Protein AF-A0A4Q7YV36-F1 (afdb_monomer_lite)

Sequence (115 aa):
MPPTKKIDECFQDAEANFRLSGHDPSEIAHYREIKTRILADEIDFEEAVRLAIEHHTEINRDSVSSPATSAGDDPYCYPGTDVLINKLGIRNKQALEIAESEIGTLRNTQLILHG

pLDDT: mean 80.16, std 13.2, range [43.22, 92.38]

Foldseek 3Di:
DPPQDDLVVLLVVLQVLCVVVVHHQVVVPLLVVLSVCVNVVNDDLVVSLVSLLVVLLVVQPPDDDDADADPPDDPQADHPAPHGDDPSNDNDPVSVSVSCSSNSSSVSSVVSRPD

Radius of gyration: 16.61 Å; chains: 1; bounding box: 40×25×53 Å

Organism: NCBI:txid388466

InterPro domains:
  IPR033788 Antitoxin VbhA-like [cd11586] (1-56)
  IPR036597 Fido-like domain superfamily [G3DSA:1.10.3290.10] (67-115)

Structure (mmCIF, N/CA/C/O backbone):
data_AF-A0A4Q7YV36-F1
#
_entry.id   AF-A0A4Q7YV36-F1
#
loop_
_atom_site.group_PDB
_atom_site.id
_atom_site.type_symbol
_atom_site.label_atom_id
_atom_site.label_alt_id
_atom_site.label_comp_id
_atom_site.label_asym_id
_atom_site.label_entity_id
_atom_site.label_seq_id
_atom_site.pdbx_PDB_ins_code
_atom_site.Cartn_x
_atom_site.Cartn_y
_atom_site.Cartn_z
_atom_site.occupancy
_atom_site.B_iso_or_equiv
_atom_site.auth_seq_id
_atom_site.auth_comp_id
_atom_site.auth_asym_id
_atom_site.auth_atom_id
_atom_site.pdbx_PDB_model_num
ATOM 1 N N . MET A 1 1 ? -7.146 7.017 30.644 1.00 43.22 1 MET A N 1
ATOM 2 C CA . MET A 1 1 ? -6.876 6.238 29.419 1.00 43.22 1 MET A CA 1
ATOM 3 C C . MET A 1 1 ? -7.089 7.174 28.247 1.00 43.22 1 MET A C 1
ATOM 5 O O . MET A 1 1 ? -8.128 7.830 28.253 1.00 43.22 1 MET A O 1
ATOM 9 N N . PRO A 1 2 ? -6.127 7.331 27.324 1.00 45.44 2 PRO A N 1
ATOM 10 C CA . PRO A 1 2 ? -6.407 8.055 26.091 1.00 45.44 2 PRO A CA 1
ATOM 11 C C . PRO A 1 2 ? -7.511 7.298 25.333 1.00 45.44 2 PRO A C 1
ATOM 13 O O . PRO A 1 2 ? -7.588 6.071 25.454 1.00 45.44 2 PRO A O 1
ATOM 16 N N . PRO A 1 3 ? -8.405 7.989 24.613 1.00 49.72 3 PRO A N 1
ATOM 17 C CA . PRO A 1 3 ? -9.351 7.309 23.748 1.00 49.72 3 PRO A CA 1
ATOM 18 C C . PRO A 1 3 ? -8.548 6.610 22.650 1.00 49.72 3 PRO A C 1
ATOM 20 O O . PRO A 1 3 ? -7.862 7.264 21.868 1.00 49.72 3 PRO A O 1
ATOM 23 N N . THR A 1 4 ? -8.600 5.283 22.608 1.00 60.66 4 THR A N 1
ATOM 24 C CA . THR A 1 4 ? -8.156 4.513 21.444 1.00 60.66 4 THR A CA 1
ATOM 25 C C . THR A 1 4 ? -8.987 4.988 20.253 1.00 60.66 4 THR A C 1
ATOM 27 O O . THR A 1 4 ? -10.200 4.757 20.238 1.00 60.66 4 THR A O 1
ATOM 30 N N . LYS A 1 5 ? -8.373 5.718 19.309 1.00 67.00 5 LYS A N 1
ATOM 31 C CA . LYS A 1 5 ? -9.020 6.103 18.044 1.00 67.00 5 LYS A CA 1
ATOM 32 C C . LYS A 1 5 ? -9.613 4.856 17.389 1.00 67.00 5 LYS A C 1
ATOM 34 O O . LYS A 1 5 ? -9.016 3.779 17.453 1.00 67.00 5 LYS A O 1
ATOM 39 N N . LYS A 1 6 ? -10.788 4.980 16.770 1.00 80.31 6 LYS A N 1
ATOM 40 C CA . LYS A 1 6 ? -11.367 3.859 16.022 1.00 80.31 6 LYS A CA 1
ATOM 41 C C . LYS A 1 6 ? -10.497 3.587 14.794 1.00 80.31 6 LYS A C 1
ATOM 43 O O . LYS A 1 6 ? -10.025 4.527 14.163 1.00 80.31 6 LYS A O 1
ATOM 48 N N . ILE A 1 7 ? -10.331 2.315 14.425 1.00 81.69 7 ILE A N 1
ATOM 49 C CA . ILE A 1 7 ? -9.544 1.895 13.247 1.00 81.69 7 ILE A CA 1
ATOM 50 C C . ILE A 1 7 ? -9.955 2.668 11.983 1.00 81.69 7 ILE A C 1
ATOM 52 O O . ILE A 1 7 ? -9.093 3.087 11.217 1.00 81.69 7 ILE A O 1
ATOM 56 N N . ASP A 1 8 ? -11.253 2.928 11.805 1.00 82.12 8 ASP A N 1
ATOM 57 C CA . ASP A 1 8 ? -11.767 3.725 10.685 1.00 82.12 8 ASP A CA 1
ATOM 58 C C . ASP A 1 8 ? -11.217 5.163 10.658 1.00 82.12 8 ASP A C 1
ATOM 60 O O . ASP A 1 8 ? -10.819 5.650 9.604 1.00 82.12 8 ASP A O 1
ATOM 64 N N . GLU A 1 9 ? -11.112 5.823 11.816 1.00 83.50 9 GLU A N 1
ATOM 65 C CA . GLU A 1 9 ? -10.555 7.179 11.920 1.00 83.50 9 GLU A CA 1
ATOM 66 C C . GLU A 1 9 ? -9.059 7.184 11.578 1.00 83.50 9 GLU A C 1
ATOM 68 O O . GLU A 1 9 ? -8.578 8.089 10.899 1.00 83.50 9 GLU A O 1
ATOM 73 N N . CYS A 1 10 ? -8.326 6.140 11.978 1.00 84.00 10 CYS A N 1
ATOM 74 C CA . CYS A 1 10 ? -6.914 5.986 11.629 1.00 84.00 10 CYS A CA 1
ATOM 75 C C . CYS A 1 10 ? -6.714 5.787 10.120 1.00 84.00 10 CYS A C 1
ATOM 77 O O . CYS A 1 10 ? -5.773 6.344 9.556 1.00 84.00 10 CYS A O 1
ATOM 79 N N . PHE A 1 11 ? -7.616 5.056 9.453 1.00 87.81 11 PHE A N 1
ATOM 80 C CA . PHE A 1 11 ? -7.607 4.961 7.993 1.00 87.81 11 PHE A CA 1
ATOM 81 C C . PHE A 1 11 ? -7.876 6.311 7.336 1.00 87.81 11 PHE A C 1
ATOM 83 O O . PHE A 1 11 ? -7.187 6.651 6.384 1.00 87.81 11 PHE A O 1
ATOM 90 N N . GLN A 1 12 ? -8.829 7.101 7.834 1.00 86.25 12 GLN A N 1
ATOM 91 C CA . GLN A 1 12 ? -9.105 8.429 7.273 1.00 86.25 12 GLN A CA 1
ATOM 92 C C . GLN A 1 12 ? -7.891 9.366 7.369 1.00 86.25 12 GLN A C 1
ATOM 94 O O . GLN A 1 12 ? -7.607 10.094 6.413 1.00 86.25 12 GLN A O 1
ATOM 99 N N . ASP A 1 13 ? -7.175 9.327 8.498 1.00 84.06 13 ASP A N 1
ATOM 100 C CA . ASP A 1 13 ? -5.934 10.080 8.701 1.00 84.06 13 ASP A CA 1
ATOM 101 C C . ASP A 1 13 ? -4.830 9.599 7.745 1.00 84.06 13 ASP A C 1
ATOM 103 O O . ASP A 1 13 ? -4.183 10.406 7.077 1.00 84.06 13 ASP A O 1
ATOM 107 N N . ALA A 1 14 ? -4.627 8.284 7.636 1.00 82.81 14 ALA A N 1
ATOM 108 C CA . ALA A 1 14 ? -3.604 7.717 6.763 1.00 82.81 14 ALA A CA 1
ATOM 109 C C . ALA A 1 14 ? -3.928 7.916 5.268 1.00 82.81 14 ALA A C 1
ATOM 111 O O . ALA A 1 14 ? -3.022 8.135 4.465 1.00 82.81 14 ALA A O 1
ATOM 112 N N . GLU A 1 15 ? -5.212 7.930 4.898 1.00 88.56 15 GLU A N 1
ATOM 113 C CA . GLU A 1 15 ? -5.691 8.154 3.530 1.00 88.56 15 GLU A CA 1
ATOM 114 C C . GLU A 1 15 ? -5.393 9.557 2.996 1.00 88.56 15 GLU A C 1
ATOM 116 O O . GLU A 1 15 ? -5.418 9.780 1.782 1.00 88.56 15 GLU A O 1
ATOM 121 N N . ALA A 1 16 ? -5.059 10.503 3.877 1.00 83.88 16 ALA A N 1
ATOM 122 C CA . ALA A 1 16 ? -4.546 11.801 3.465 1.00 83.88 16 ALA A CA 1
ATOM 123 C C . ALA A 1 16 ? -3.300 11.666 2.572 1.00 83.88 16 ALA A C 1
ATOM 125 O O . ALA A 1 16 ? -3.131 12.477 1.664 1.00 83.88 16 ALA A O 1
ATOM 126 N N . ASN A 1 17 ? -2.482 10.622 2.758 1.00 79.38 17 ASN A N 1
ATOM 127 C CA . ASN A 1 17 ? -1.300 10.375 1.931 1.00 79.38 17 ASN A CA 1
ATOM 128 C C . ASN A 1 17 ? -1.659 10.115 0.464 1.00 79.38 17 ASN A C 1
ATOM 130 O O . ASN A 1 17 ? -1.042 10.709 -0.415 1.00 79.38 17 ASN A O 1
ATOM 134 N N . PHE A 1 18 ? -2.695 9.314 0.186 1.00 82.50 18 PHE A N 1
ATOM 135 C CA . PHE A 1 18 ? -3.161 9.108 -1.190 1.00 82.50 18 PHE A CA 1
ATOM 136 C C . PHE A 1 18 ? -3.569 10.434 -1.831 1.00 82.50 18 PHE A C 1
ATOM 138 O O . PHE A 1 18 ? -3.128 10.751 -2.933 1.00 82.50 18 PHE A O 1
ATOM 145 N N . ARG A 1 19 ? -4.335 11.254 -1.099 1.00 85.38 19 ARG A N 1
ATOM 146 C CA . ARG A 1 19 ? -4.815 12.553 -1.592 1.00 85.38 19 ARG A CA 1
ATOM 147 C C . ARG A 1 19 ? -3.668 13.526 -1.864 1.00 85.38 19 ARG A C 1
ATOM 149 O O . ARG A 1 19 ? -3.720 14.257 -2.849 1.00 85.38 19 ARG A O 1
ATOM 156 N N . LEU A 1 20 ? -2.634 13.530 -1.018 1.00 82.00 20 LEU A N 1
ATOM 157 C CA . LEU A 1 20 ? -1.426 14.344 -1.208 1.00 82.00 20 LEU A CA 1
ATOM 158 C C . LEU A 1 20 ? -0.629 13.914 -2.446 1.00 82.00 20 LEU A C 1
ATOM 160 O O . LEU A 1 20 ? -0.074 14.769 -3.131 1.00 82.00 20 LEU A O 1
ATOM 164 N N . SER A 1 21 ? -0.634 12.620 -2.760 1.00 76.38 21 SER A N 1
ATOM 165 C CA . SER A 1 21 ? -0.045 12.060 -3.981 1.00 76.38 21 SER A CA 1
ATOM 166 C C . SER A 1 21 ? -0.948 12.198 -5.216 1.00 76.38 21 SER A C 1
ATOM 168 O O . SER A 1 21 ? -0.574 11.764 -6.300 1.00 76.38 21 SER A O 1
ATOM 170 N N . GLY A 1 22 ? -2.136 12.804 -5.085 1.00 83.88 22 GLY A N 1
ATOM 171 C CA . GLY A 1 22 ? -3.089 12.978 -6.187 1.00 83.88 22 GLY A CA 1
ATOM 172 C C . GLY A 1 22 ? -3.895 11.723 -6.539 1.00 83.88 22 GLY A C 1
ATOM 173 O O . GLY A 1 22 ? -4.511 11.678 -7.601 1.00 83.88 22 GLY A O 1
ATOM 174 N N . HIS A 1 23 ? -3.907 10.723 -5.660 1.00 82.94 23 HIS A N 1
ATOM 175 C CA . HIS A 1 23 ? -4.666 9.488 -5.818 1.00 82.94 23 HIS A CA 1
ATOM 176 C C . HIS A 1 23 ? -5.912 9.478 -4.932 1.00 82.94 23 HIS A C 1
ATOM 178 O O . HIS A 1 23 ? -5.897 9.957 -3.794 1.00 82.94 23 HIS A O 1
ATOM 184 N N . ASP A 1 24 ? -6.989 8.880 -5.437 1.00 85.56 24 ASP A N 1
ATOM 185 C CA . ASP A 1 24 ? -8.176 8.612 -4.640 1.00 85.56 24 ASP A CA 1
ATOM 186 C C . ASP A 1 24 ? -8.137 7.167 -4.100 1.00 85.56 24 ASP A C 1
ATOM 188 O O . ASP A 1 24 ? -8.103 6.210 -4.879 1.00 85.56 24 ASP A O 1
ATOM 192 N N . PRO A 1 25 ? -8.143 6.965 -2.768 1.00 83.38 25 PRO A N 1
ATOM 193 C CA . PRO A 1 25 ? -8.069 5.628 -2.182 1.00 83.38 25 PRO A CA 1
ATOM 194 C C . PRO A 1 25 ? -9.297 4.763 -2.502 1.00 83.38 25 PRO A C 1
ATOM 196 O O . PRO A 1 25 ? -9.220 3.537 -2.435 1.00 83.38 25 PRO A O 1
ATOM 199 N N . SER A 1 26 ? -10.438 5.362 -2.860 1.00 84.88 26 SER A N 1
ATOM 200 C CA . SER A 1 26 ? -11.646 4.618 -3.224 1.00 84.88 26 SER A CA 1
ATOM 201 C C . SER A 1 26 ? -11.594 4.032 -4.644 1.00 84.88 26 SER A C 1
ATOM 203 O O . SER A 1 26 ? -12.318 3.075 -4.953 1.00 84.88 26 SER A O 1
ATOM 205 N N . GLU A 1 27 ? -10.701 4.551 -5.489 1.00 86.44 27 GLU A N 1
ATOM 206 C CA . GLU A 1 27 ? -10.446 4.038 -6.838 1.00 86.44 27 GLU A CA 1
ATOM 207 C C . GLU A 1 27 ? -9.477 2.844 -6.839 1.00 86.44 27 GLU A C 1
ATOM 209 O O . GLU A 1 27 ? -9.407 2.098 -7.816 1.00 86.44 27 GLU A O 1
ATOM 214 N N . ILE A 1 28 ? -8.780 2.597 -5.726 1.00 86.31 28 ILE A N 1
ATOM 215 C CA . ILE A 1 28 ? -7.827 1.492 -5.585 1.00 86.31 28 ILE A CA 1
ATOM 216 C C . ILE A 1 28 ? -8.560 0.265 -5.029 1.00 86.31 28 ILE A C 1
ATOM 218 O O . ILE A 1 28 ? -8.782 0.127 -3.825 1.00 86.31 28 ILE A O 1
ATOM 222 N N . ALA A 1 29 ? -8.958 -0.639 -5.928 1.00 87.88 29 ALA A N 1
ATOM 223 C CA . ALA A 1 29 ? -9.751 -1.821 -5.584 1.00 87.88 29 ALA A CA 1
ATOM 224 C C . ALA A 1 29 ? -9.072 -2.723 -4.536 1.00 87.88 29 ALA A C 1
ATOM 226 O O . ALA A 1 29 ? -9.731 -3.142 -3.586 1.00 87.88 29 ALA A O 1
ATOM 227 N N . HIS A 1 30 ? -7.764 -2.966 -4.679 1.00 87.62 30 HIS A N 1
ATOM 228 C CA . HIS A 1 30 ? -6.998 -3.827 -3.767 1.00 87.62 30 HIS A CA 1
ATOM 229 C C . HIS A 1 30 ? -6.936 -3.261 -2.345 1.00 87.62 30 HIS A C 1
ATOM 231 O O . HIS A 1 30 ? -7.338 -3.919 -1.386 1.00 87.62 30 HIS A O 1
ATOM 237 N N . TYR A 1 31 ? -6.570 -1.984 -2.223 1.00 87.88 31 TYR A N 1
ATOM 238 C CA . TYR A 1 31 ? -6.551 -1.276 -0.945 1.00 87.88 31 TYR A CA 1
ATOM 239 C C . TYR A 1 31 ? -7.911 -1.327 -0.232 1.00 87.88 31 TYR A C 1
ATOM 241 O O . TYR A 1 31 ? -7.979 -1.566 0.974 1.00 87.88 31 TYR A O 1
ATOM 249 N N . ARG A 1 32 ? -9.018 -1.157 -0.967 1.00 91.50 32 ARG A N 1
ATOM 250 C CA . ARG A 1 32 ? -10.373 -1.259 -0.401 1.00 91.50 32 ARG A CA 1
ATOM 251 C C . ARG A 1 32 ? -10.696 -2.649 0.124 1.00 91.50 32 ARG A C 1
ATOM 253 O O . ARG A 1 32 ? -11.348 -2.761 1.164 1.00 91.50 32 ARG A O 1
ATOM 260 N N . GLU A 1 33 ? -10.282 -3.687 -0.593 1.00 92.12 33 GLU A N 1
ATOM 261 C CA . GLU A 1 33 ? -10.463 -5.067 -0.153 1.00 92.12 33 GLU A CA 1
ATOM 262 C C . GLU A 1 33 ? -9.693 -5.309 1.149 1.00 92.12 33 GLU A C 1
ATOM 264 O O . GLU A 1 33 ? -10.288 -5.723 2.145 1.00 92.12 33 GLU A O 1
ATOM 269 N N . ILE A 1 34 ? -8.411 -4.935 1.185 1.00 91.00 34 ILE A N 1
ATOM 270 C CA . ILE A 1 34 ? -7.567 -5.041 2.381 1.00 91.00 34 ILE A CA 1
ATOM 271 C C . ILE A 1 34 ? -8.172 -4.261 3.556 1.00 91.00 34 ILE A C 1
ATOM 273 O O . ILE A 1 34 ? -8.334 -4.817 4.643 1.00 91.00 34 ILE A O 1
ATOM 277 N N . LYS A 1 35 ? -8.573 -3.001 3.344 1.00 90.75 35 LYS A N 1
ATOM 278 C CA . LYS A 1 35 ? -9.219 -2.165 4.368 1.00 90.75 35 LYS A CA 1
ATOM 279 C C . LYS A 1 35 ? -10.473 -2.833 4.928 1.00 90.75 35 LYS A C 1
ATOM 281 O O . LYS A 1 35 ? -10.662 -2.861 6.141 1.00 90.75 35 LYS A O 1
ATOM 286 N N . THR A 1 36 ? -11.319 -3.387 4.060 1.00 91.44 36 THR A N 1
ATOM 287 C CA . THR A 1 36 ? -12.555 -4.068 4.475 1.00 91.44 36 THR A CA 1
ATOM 288 C C . THR A 1 36 ? -12.249 -5.277 5.354 1.00 91.44 36 THR A C 1
ATOM 290 O O . THR A 1 36 ? -12.877 -5.446 6.396 1.00 91.44 36 THR A O 1
ATOM 293 N N . ARG A 1 37 ? -11.247 -6.078 4.978 1.00 91.94 37 ARG A N 1
ATOM 294 C CA . ARG A 1 37 ? -10.835 -7.271 5.730 1.00 91.94 37 ARG A CA 1
ATOM 295 C C . ARG A 1 37 ? -10.217 -6.927 7.088 1.00 91.94 37 ARG A C 1
ATOM 297 O O . ARG A 1 37 ? -10.507 -7.609 8.063 1.00 91.94 37 ARG A O 1
ATOM 304 N N . ILE A 1 38 ? -9.443 -5.841 7.181 1.00 89.75 38 ILE A N 1
ATOM 305 C CA . ILE A 1 38 ? -8.923 -5.333 8.465 1.00 89.75 38 ILE A CA 1
ATOM 306 C C . ILE A 1 38 ? -10.071 -4.858 9.364 1.00 89.75 38 ILE A C 1
ATOM 308 O O . ILE A 1 38 ? -10.112 -5.186 10.544 1.00 89.75 38 ILE A O 1
ATOM 312 N N . LEU A 1 39 ? -11.026 -4.094 8.822 1.00 87.25 39 LEU A N 1
ATOM 313 C CA . LEU A 1 39 ? -12.177 -3.600 9.591 1.00 87.25 39 LEU A CA 1
ATOM 314 C C . LEU A 1 39 ? -13.099 -4.731 10.071 1.00 87.25 39 LEU A C 1
ATOM 316 O O . LEU A 1 39 ? -13.755 -4.585 11.101 1.00 87.25 39 LEU A O 1
ATOM 320 N N . ALA A 1 40 ? -13.147 -5.837 9.328 1.00 89.31 40 ALA A N 1
ATOM 321 C CA . ALA A 1 40 ? -13.861 -7.054 9.693 1.00 89.31 40 ALA A CA 1
ATOM 322 C C . ALA A 1 40 ? -13.078 -7.962 10.665 1.00 89.31 40 ALA A C 1
ATOM 324 O O . ALA A 1 40 ? -13.608 -9.001 11.052 1.00 89.31 40 ALA A O 1
ATOM 325 N N . ASP A 1 41 ? -11.856 -7.578 11.061 1.00 86.88 41 ASP A N 1
ATOM 326 C CA . ASP A 1 41 ? -10.942 -8.376 11.896 1.00 86.88 41 ASP A CA 1
ATOM 327 C C . ASP A 1 41 ? -10.590 -9.745 11.267 1.00 86.88 41 ASP A C 1
ATOM 329 O O . ASP A 1 41 ? -10.278 -10.713 11.955 1.00 86.88 41 ASP A O 1
ATOM 333 N N . GLU A 1 42 ? -10.653 -9.850 9.932 1.00 92.38 42 GLU A N 1
ATOM 334 C CA . GLU A 1 42 ? -10.321 -11.080 9.195 1.00 92.38 42 GLU A CA 1
ATOM 335 C C . GLU A 1 42 ? -8.815 -11.252 8.981 1.00 92.38 42 GLU A C 1
ATOM 337 O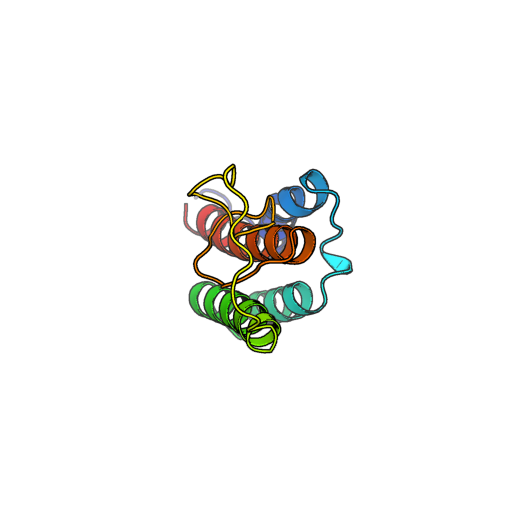 O . GLU A 1 42 ? -8.329 -12.375 8.837 1.00 92.38 42 GLU A O 1
ATOM 342 N N . ILE A 1 43 ? -8.087 -10.136 8.902 1.00 91.69 43 ILE A N 1
ATOM 343 C CA . ILE A 1 43 ? -6.633 -10.089 8.731 1.00 91.69 43 ILE A CA 1
ATOM 344 C C . ILE A 1 43 ? -6.039 -9.001 9.618 1.00 91.69 43 ILE A C 1
ATOM 346 O O . ILE A 1 43 ? -6.654 -7.957 9.839 1.00 91.69 43 ILE A O 1
ATOM 350 N N . ASP A 1 44 ? -4.811 -9.224 10.073 1.00 90.25 44 ASP A N 1
ATOM 351 C CA . ASP A 1 44 ? -4.026 -8.216 10.772 1.00 90.25 44 ASP A CA 1
ATOM 352 C C . ASP A 1 44 ? -3.211 -7.337 9.799 1.00 90.25 44 ASP A C 1
ATOM 354 O O . ASP A 1 44 ? -3.158 -7.565 8.587 1.00 90.25 44 ASP A O 1
ATOM 358 N N . PHE A 1 45 ? -2.562 -6.305 10.341 1.00 88.12 45 PHE A N 1
ATOM 359 C CA . PHE A 1 45 ? -1.784 -5.345 9.556 1.00 88.12 45 PHE A CA 1
ATOM 360 C C . PHE A 1 45 ? -0.528 -5.940 8.899 1.00 88.12 45 PHE A C 1
ATOM 362 O O . PHE A 1 45 ? -0.154 -5.479 7.821 1.00 88.12 45 PHE A O 1
ATOM 369 N N . GLU A 1 46 ? 0.134 -6.933 9.504 1.00 89.62 46 GLU A N 1
ATOM 370 C CA . GLU A 1 46 ? 1.282 -7.596 8.868 1.00 89.62 46 GLU A CA 1
ATOM 371 C C . GLU A 1 46 ? 0.821 -8.373 7.636 1.00 89.62 46 GLU A C 1
ATOM 373 O O . GLU A 1 46 ? 1.417 -8.246 6.563 1.00 89.62 46 GLU A O 1
ATOM 378 N N . GLU A 1 47 ? -0.276 -9.120 7.769 1.00 90.56 47 GLU A N 1
ATOM 379 C CA . GLU A 1 47 ? -0.848 -9.883 6.662 1.00 90.56 47 GLU A CA 1
ATOM 380 C C . GLU A 1 47 ? -1.370 -8.962 5.550 1.00 90.56 47 GLU A C 1
ATOM 382 O O . GLU A 1 47 ? -1.118 -9.200 4.369 1.00 90.56 47 GLU A O 1
ATOM 387 N N . ALA A 1 48 ? -2.013 -7.850 5.908 1.00 89.81 48 ALA A N 1
ATOM 388 C CA . ALA A 1 48 ? -2.431 -6.825 4.957 1.00 89.81 48 ALA A CA 1
ATOM 389 C C . ALA A 1 48 ? -1.261 -6.250 4.143 1.00 89.81 48 ALA A C 1
ATOM 391 O O . ALA A 1 48 ? -1.351 -6.121 2.921 1.00 89.81 48 ALA A O 1
ATOM 392 N N . VAL A 1 49 ? -0.142 -5.931 4.800 1.00 89.06 49 VAL A N 1
ATOM 393 C CA . VAL A 1 49 ? 1.063 -5.432 4.120 1.00 89.06 49 VAL A CA 1
ATOM 394 C C . VAL A 1 49 ? 1.650 -6.500 3.201 1.00 89.06 49 VAL A C 1
ATOM 396 O O . VAL A 1 49 ? 2.064 -6.181 2.086 1.00 89.06 49 VAL A O 1
ATOM 399 N N . ARG A 1 50 ? 1.659 -7.767 3.630 1.00 88.94 50 ARG A N 1
ATOM 400 C CA . ARG A 1 50 ? 2.110 -8.885 2.792 1.00 88.94 50 ARG A CA 1
ATOM 401 C C . ARG A 1 50 ? 1.264 -9.007 1.523 1.00 88.94 50 ARG A C 1
ATOM 403 O O . ARG A 1 50 ? 1.830 -9.076 0.436 1.00 88.94 50 ARG A O 1
ATOM 410 N N . LEU A 1 51 ? -0.063 -8.949 1.646 1.00 89.31 51 LEU A N 1
ATOM 411 C CA . LEU A 1 51 ? -0.992 -9.002 0.510 1.00 89.31 51 LEU A CA 1
ATOM 412 C C . LEU A 1 51 ? -0.822 -7.815 -0.448 1.00 89.31 51 LEU A C 1
ATOM 414 O O . LEU A 1 51 ? -0.895 -7.990 -1.665 1.00 89.31 51 LEU A O 1
ATOM 418 N N . ALA A 1 52 ? -0.573 -6.610 0.070 1.00 87.56 52 ALA A N 1
ATOM 419 C CA . ALA A 1 52 ? -0.262 -5.444 -0.758 1.00 87.56 52 ALA A CA 1
ATOM 420 C C . ALA A 1 52 ? 1.043 -5.650 -1.551 1.00 87.56 52 ALA A C 1
ATOM 422 O O . ALA A 1 52 ? 1.082 -5.437 -2.762 1.00 87.56 52 ALA A O 1
ATOM 423 N N . ILE A 1 53 ? 2.103 -6.128 -0.892 1.00 87.19 53 ILE A N 1
ATOM 424 C CA . ILE A 1 53 ? 3.397 -6.409 -1.533 1.00 87.19 53 ILE A CA 1
ATOM 425 C C . ILE A 1 53 ? 3.258 -7.478 -2.620 1.00 87.19 53 ILE A C 1
ATOM 427 O O . ILE A 1 53 ? 3.798 -7.306 -3.714 1.00 87.19 53 ILE A O 1
ATOM 431 N N . GLU A 1 54 ? 2.556 -8.574 -2.333 1.00 86.81 54 GLU A N 1
ATOM 432 C CA . GLU A 1 54 ? 2.362 -9.679 -3.277 1.00 86.81 54 GLU A CA 1
ATOM 433 C C . GLU A 1 54 ? 1.638 -9.206 -4.538 1.00 86.81 54 GLU A C 1
ATOM 435 O O . GLU A 1 54 ? 2.166 -9.395 -5.633 1.00 86.81 54 GLU A O 1
ATOM 440 N N . HIS A 1 55 ? 0.532 -8.472 -4.384 1.00 85.56 55 HIS A N 1
ATOM 441 C CA . HIS A 1 55 ? -0.223 -7.909 -5.504 1.00 85.56 55 HIS A CA 1
ATOM 442 C C . HIS A 1 55 ? 0.655 -7.064 -6.437 1.00 85.56 55 HIS A C 1
ATOM 444 O O . HIS A 1 55 ? 0.682 -7.279 -7.651 1.00 85.56 55 HIS A O 1
ATOM 450 N N . HIS A 1 56 ? 1.441 -6.141 -5.875 1.00 82.81 56 HIS A N 1
ATOM 451 C CA . HIS A 1 56 ? 2.316 -5.275 -6.669 1.00 82.81 56 HIS A CA 1
ATOM 452 C C . HIS A 1 56 ? 3.523 -6.014 -7.258 1.00 82.81 56 HIS A C 1
ATOM 454 O O . HIS A 1 56 ? 4.016 -5.635 -8.319 1.00 82.81 56 HIS A O 1
ATOM 460 N N . THR A 1 57 ? 3.989 -7.092 -6.628 1.00 80.69 57 THR A N 1
ATOM 461 C CA . THR A 1 57 ? 5.104 -7.900 -7.150 1.00 80.69 57 THR A CA 1
ATOM 462 C C . THR A 1 57 ? 4.655 -8.798 -8.308 1.00 80.69 57 THR A C 1
ATOM 464 O O . THR A 1 57 ? 5.378 -8.941 -9.297 1.00 80.69 57 THR A O 1
ATOM 467 N N . GLU A 1 58 ? 3.458 -9.386 -8.225 1.00 75.19 58 GLU A N 1
ATOM 468 C CA . GLU A 1 58 ? 2.906 -10.261 -9.268 1.00 75.19 58 GLU A CA 1
ATOM 469 C C . GLU A 1 58 ? 2.632 -9.507 -10.572 1.00 75.19 58 GLU A C 1
ATOM 471 O O . GLU A 1 58 ? 2.984 -10.004 -11.641 1.00 75.19 58 GLU A O 1
ATOM 476 N N . ILE A 1 59 ? 2.130 -8.270 -10.491 1.00 68.38 59 ILE A N 1
ATOM 477 C CA . ILE A 1 59 ? 1.895 -7.400 -11.658 1.00 68.38 59 ILE A CA 1
ATOM 478 C C . ILE A 1 59 ? 3.180 -7.158 -12.476 1.00 68.38 59 ILE A C 1
ATOM 480 O O . ILE A 1 59 ? 3.120 -6.947 -13.687 1.00 68.38 59 ILE A O 1
ATOM 484 N N . ASN A 1 60 ? 4.359 -7.208 -11.847 1.00 62.88 60 ASN A N 1
ATOM 485 C CA . ASN A 1 60 ? 5.627 -6.854 -12.492 1.00 62.88 60 ASN A CA 1
ATOM 486 C C . ASN A 1 60 ? 6.420 -8.049 -13.042 1.00 62.88 60 ASN A C 1
ATOM 488 O O . ASN A 1 60 ? 7.434 -7.845 -13.717 1.00 62.88 60 ASN A O 1
ATOM 492 N N . ARG A 1 61 ? 5.980 -9.294 -12.809 1.00 58.41 61 ARG A N 1
ATOM 493 C CA . ARG A 1 61 ? 6.721 -10.495 -13.241 1.00 58.41 61 ARG A CA 1
ATOM 494 C C . ARG A 1 61 ? 6.799 -10.676 -14.762 1.00 58.41 61 ARG A C 1
ATOM 496 O O . ARG A 1 61 ? 7.724 -11.335 -15.231 1.00 58.41 61 ARG A O 1
ATOM 503 N N . ASP A 1 62 ? 5.902 -10.056 -15.525 1.00 53.16 62 ASP A N 1
ATOM 504 C CA . ASP A 1 62 ? 5.813 -10.216 -16.984 1.00 53.16 62 ASP A CA 1
ATOM 505 C C . ASP A 1 62 ? 6.698 -9.257 -17.803 1.00 53.16 62 ASP A C 1
ATOM 507 O O . ASP A 1 62 ? 6.833 -9.414 -19.014 1.00 53.16 62 ASP A O 1
ATOM 511 N N . SER A 1 63 ? 7.361 -8.279 -17.178 1.00 51.09 63 SER A N 1
ATOM 512 C CA . SER A 1 63 ? 8.138 -7.254 -17.899 1.00 51.09 63 SER A CA 1
ATOM 513 C C . SER A 1 63 ? 9.653 -7.435 -17.760 1.00 51.09 63 SER A C 1
ATOM 515 O O . SER A 1 63 ? 10.380 -6.512 -17.389 1.00 51.09 63 SER A O 1
ATOM 517 N N . VAL A 1 64 ? 10.166 -8.628 -18.080 1.00 51.50 64 VAL A N 1
ATOM 518 C CA . VAL A 1 64 ? 11.611 -8.828 -18.282 1.00 51.50 64 VAL A CA 1
ATOM 519 C C . VAL A 1 64 ? 11.946 -8.557 -19.747 1.00 51.50 64 VAL A C 1
ATOM 521 O O . VAL A 1 64 ? 11.823 -9.420 -20.610 1.00 51.50 64 VAL A O 1
ATOM 524 N N . SER A 1 65 ? 12.418 -7.348 -20.036 1.00 47.75 65 SER A N 1
ATOM 525 C CA . SER A 1 65 ? 13.264 -7.103 -21.205 1.00 47.75 65 SER A CA 1
ATOM 526 C C . SER A 1 65 ? 14.551 -6.403 -20.780 1.00 47.75 65 SER A C 1
ATOM 528 O O . SER A 1 65 ? 14.559 -5.490 -19.951 1.00 47.75 65 SER A O 1
ATOM 530 N N . SER A 1 66 ? 15.638 -6.973 -21.296 1.00 52.47 66 SER A N 1
ATOM 531 C CA . SER A 1 66 ? 17.055 -6.724 -21.016 1.00 52.47 66 SER A CA 1
ATOM 532 C C . SER A 1 66 ? 17.555 -5.379 -21.586 1.00 52.47 66 SER A C 1
ATOM 534 O O . SER A 1 66 ? 16.825 -4.732 -22.335 1.00 52.47 66 SER A O 1
ATOM 536 N N . PRO A 1 67 ? 18.773 -4.924 -21.228 1.00 52.47 67 PRO A N 1
ATOM 537 C CA . PRO A 1 67 ? 19.078 -3.508 -21.056 1.00 52.47 67 PRO A CA 1
ATOM 538 C C . PRO A 1 67 ? 19.544 -2.818 -22.342 1.00 52.47 67 PRO A C 1
ATOM 540 O O . PRO A 1 67 ? 20.342 -3.363 -23.103 1.00 52.47 67 PRO A O 1
ATOM 543 N N . ALA A 1 68 ? 19.131 -1.563 -22.515 1.00 44.16 68 ALA A N 1
ATOM 544 C CA . ALA A 1 68 ? 19.845 -0.593 -23.334 1.00 44.16 68 ALA A CA 1
ATOM 545 C C . ALA A 1 68 ? 20.463 0.434 -22.379 1.00 44.16 68 ALA A C 1
ATOM 547 O O . ALA A 1 68 ? 19.784 1.324 -21.884 1.00 44.16 68 ALA A O 1
ATOM 548 N N . THR A 1 69 ? 21.742 0.259 -22.051 1.00 46.25 69 THR A N 1
ATOM 549 C CA . THR A 1 69 ? 22.514 1.225 -21.262 1.00 46.25 69 THR A CA 1
ATOM 550 C C . THR A 1 69 ? 22.899 2.407 -22.142 1.00 46.25 69 THR A C 1
ATOM 552 O O . THR A 1 69 ? 23.751 2.268 -23.024 1.00 46.25 69 THR A O 1
ATOM 555 N N . SER A 1 70 ? 22.302 3.567 -21.886 1.00 47.78 70 SER A N 1
ATOM 556 C CA . SER A 1 70 ? 22.826 4.860 -22.321 1.00 47.78 70 SER A CA 1
ATOM 557 C C . SER A 1 70 ? 23.795 5.388 -21.266 1.00 47.78 70 SER A C 1
ATOM 559 O O . SER A 1 70 ? 23.532 5.345 -20.069 1.00 47.78 70 SER A O 1
ATOM 561 N N . ALA A 1 71 ? 24.958 5.871 -21.698 1.00 48.38 71 ALA A N 1
ATOM 562 C CA . ALA A 1 71 ? 25.923 6.519 -20.819 1.00 48.38 71 ALA A CA 1
ATOM 563 C C . ALA A 1 71 ? 25.301 7.803 -20.231 1.00 48.38 71 ALA A C 1
ATOM 565 O O . ALA A 1 71 ? 25.252 8.825 -20.911 1.00 48.38 71 ALA A O 1
ATOM 566 N N . GLY A 1 72 ? 24.782 7.727 -19.002 1.00 57.41 72 GLY A N 1
ATOM 567 C CA . GLY A 1 72 ? 24.095 8.836 -18.327 1.00 57.41 72 GLY A CA 1
ATOM 568 C C . GLY A 1 72 ? 23.026 8.432 -17.305 1.00 57.41 72 GLY A C 1
ATOM 569 O O . GLY A 1 72 ? 22.532 9.309 -16.606 1.00 57.41 72 GLY A O 1
ATOM 570 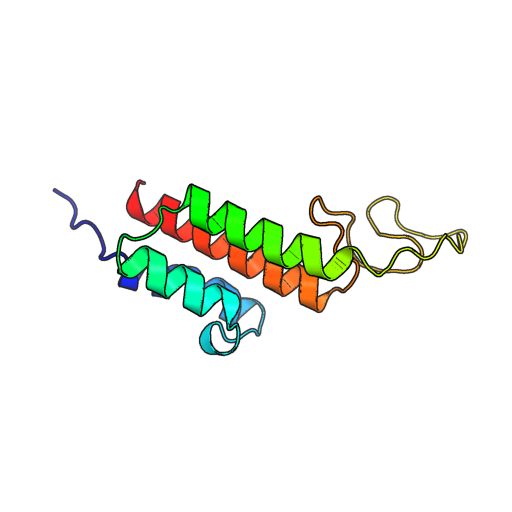N N . ASP A 1 73 ? 22.678 7.146 -17.205 1.00 63.72 73 ASP A N 1
ATOM 571 C CA . ASP A 1 73 ? 21.664 6.654 -16.262 1.00 63.72 73 ASP A CA 1
ATOM 572 C C . ASP A 1 73 ? 22.088 6.801 -14.783 1.00 63.72 73 ASP A C 1
ATOM 574 O O . ASP A 1 73 ? 23.208 6.449 -14.396 1.00 63.72 73 ASP A O 1
ATOM 578 N N . ASP A 1 74 ? 21.173 7.316 -13.954 1.00 78.88 74 ASP A N 1
ATOM 579 C CA . ASP A 1 74 ? 21.316 7.403 -12.497 1.00 78.88 74 ASP A CA 1
ATOM 580 C C . ASP A 1 74 ? 21.408 5.980 -11.897 1.00 78.88 74 ASP A C 1
ATOM 582 O O . ASP A 1 74 ? 20.536 5.150 -12.171 1.00 78.88 74 ASP A O 1
ATOM 586 N N . PRO A 1 75 ? 22.433 5.655 -11.078 1.00 85.50 75 PRO A N 1
ATOM 587 C CA . PRO A 1 75 ? 22.621 4.308 -10.530 1.00 85.50 75 PRO A CA 1
ATOM 588 C C . PRO A 1 75 ? 21.505 3.859 -9.574 1.00 85.50 75 PRO A C 1
ATOM 590 O O . PRO A 1 75 ? 21.448 2.679 -9.221 1.00 85.50 75 PRO A O 1
ATOM 593 N N . TYR A 1 76 ? 20.645 4.777 -9.132 1.00 86.44 76 TYR A N 1
ATOM 594 C CA . TYR A 1 76 ? 19.491 4.490 -8.291 1.00 86.44 76 TYR A CA 1
ATOM 595 C C . TYR A 1 76 ? 18.208 4.255 -9.089 1.00 86.44 76 TYR A C 1
ATOM 597 O O . TYR A 1 76 ? 17.214 3.860 -8.483 1.00 86.44 76 TYR A O 1
ATOM 605 N N . CYS A 1 77 ? 18.215 4.432 -10.412 1.00 85.62 77 CYS A N 1
ATOM 606 C CA . CYS A 1 77 ? 17.060 4.218 -11.280 1.00 85.62 77 CYS A CA 1
ATOM 607 C C . CYS A 1 77 ? 17.188 2.935 -12.114 1.00 85.62 77 CYS A C 1
ATOM 609 O O . CYS A 1 77 ? 18.286 2.442 -12.384 1.00 85.62 77 CYS A O 1
ATOM 611 N N . TYR A 1 78 ? 16.058 2.365 -12.550 1.00 83.19 78 TYR A N 1
ATOM 612 C CA . TYR A 1 78 ? 16.113 1.321 -13.573 1.00 83.19 78 TYR A CA 1
ATOM 613 C C . TYR A 1 78 ? 16.640 1.912 -14.888 1.00 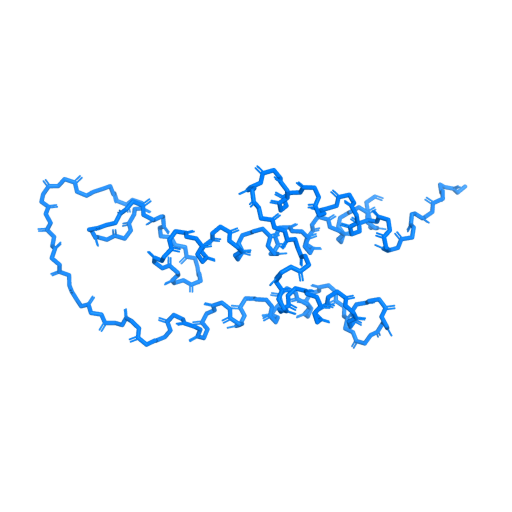83.19 78 TYR A C 1
ATOM 615 O O . TYR A 1 78 ? 16.220 3.012 -15.250 1.00 83.19 78 TYR A O 1
ATOM 623 N N . PRO A 1 79 ? 17.487 1.180 -15.639 1.00 81.06 79 PRO A N 1
ATOM 624 C CA . PRO A 1 79 ? 18.061 1.684 -16.884 1.00 81.06 79 PRO A CA 1
ATOM 625 C C . PRO A 1 79 ? 16.996 2.167 -17.873 1.00 81.06 79 PRO A C 1
ATOM 627 O O . PRO A 1 79 ? 16.041 1.436 -18.156 1.00 81.06 79 PRO A O 1
ATOM 630 N N . GLY A 1 80 ? 17.181 3.371 -18.414 1.00 77.94 80 GLY A N 1
ATOM 631 C CA . GLY A 1 80 ? 16.258 3.997 -19.359 1.00 77.94 80 GLY A CA 1
ATOM 632 C C . GLY A 1 80 ? 14.969 4.521 -18.720 1.00 77.94 80 GLY A C 1
ATOM 633 O O . GLY A 1 80 ? 13.995 4.760 -19.435 1.00 77.94 80 GLY A O 1
ATOM 634 N N . THR A 1 81 ? 14.933 4.671 -17.393 1.00 80.44 81 THR A N 1
ATOM 635 C CA . THR A 1 81 ? 13.778 5.196 -16.653 1.00 80.44 81 THR A CA 1
ATOM 636 C C . THR A 1 81 ? 14.221 6.165 -15.559 1.00 80.44 81 THR A C 1
ATOM 638 O O . THR A 1 81 ? 15.317 6.039 -15.025 1.00 80.44 81 THR A O 1
ATOM 641 N N . ASP A 1 82 ? 13.318 7.049 -15.137 1.00 85.31 8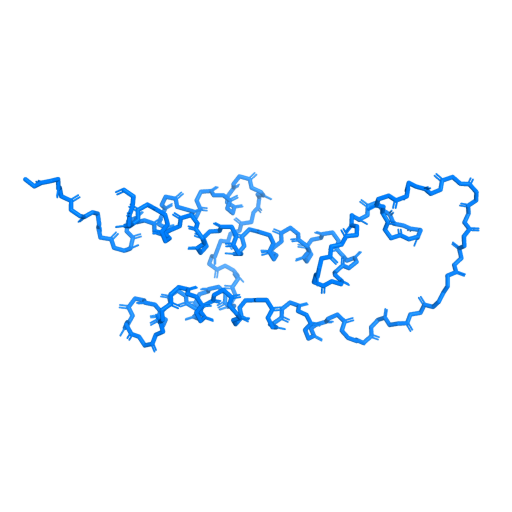2 ASP A N 1
ATOM 642 C CA . ASP A 1 82 ? 13.483 7.870 -13.928 1.00 85.31 82 ASP A CA 1
ATOM 643 C C . ASP A 1 82 ? 12.884 7.196 -12.673 1.00 85.31 82 ASP A C 1
ATOM 645 O O . ASP A 1 82 ? 12.562 7.860 -11.687 1.00 85.31 82 ASP A O 1
ATOM 649 N N . VAL A 1 83 ? 12.640 5.879 -12.720 1.00 84.94 83 VAL A N 1
ATOM 650 C CA . VAL A 1 83 ? 12.003 5.131 -11.627 1.00 84.94 83 VAL A CA 1
ATOM 651 C C . VAL A 1 83 ? 13.065 4.488 -10.752 1.00 84.94 83 VAL A C 1
ATOM 653 O O . VAL A 1 83 ? 13.888 3.713 -11.239 1.00 84.94 83 VAL A O 1
ATOM 656 N N . LEU A 1 84 ? 13.002 4.764 -9.448 1.00 87.25 84 LEU A N 1
ATOM 657 C CA . LEU A 1 84 ? 13.951 4.242 -8.472 1.00 87.25 84 LEU A CA 1
ATOM 658 C C . LEU A 1 84 ? 13.887 2.712 -8.364 1.00 87.25 84 LEU A C 1
ATOM 660 O O . LEU A 1 84 ? 12.811 2.102 -8.325 1.00 87.25 84 LEU A O 1
ATOM 664 N N . ILE A 1 85 ? 15.061 2.092 -8.247 1.00 88.31 85 ILE A N 1
ATOM 665 C CA . ILE A 1 85 ? 15.205 0.666 -7.962 1.00 88.31 85 ILE A CA 1
ATOM 666 C C . ILE A 1 85 ? 14.582 0.391 -6.591 1.00 88.31 85 ILE A C 1
ATOM 668 O O . ILE A 1 85 ? 14.998 0.934 -5.569 1.00 88.31 85 ILE A O 1
ATOM 672 N N . ASN A 1 86 ? 13.595 -0.498 -6.567 1.00 87.81 86 ASN A N 1
ATOM 673 C CA . ASN A 1 86 ? 12.800 -0.812 -5.384 1.00 87.81 86 ASN A CA 1
ATOM 674 C C . ASN A 1 86 ? 12.680 -2.326 -5.184 1.00 87.81 86 ASN A C 1
ATOM 676 O O . ASN A 1 86 ? 12.911 -3.125 -6.093 1.00 87.81 86 ASN A O 1
ATOM 680 N N . LYS A 1 87 ? 12.303 -2.732 -3.968 1.00 87.12 87 LYS A N 1
ATOM 681 C CA . LYS A 1 87 ? 12.183 -4.149 -3.587 1.00 87.12 87 LYS A CA 1
ATOM 682 C C . LYS A 1 87 ? 11.000 -4.872 -4.239 1.00 87.12 87 LYS A C 1
ATOM 684 O O . LYS A 1 87 ? 10.981 -6.096 -4.204 1.00 87.12 87 LYS A O 1
ATOM 689 N N . LEU A 1 88 ? 10.063 -4.134 -4.832 1.00 85.44 88 LEU A N 1
ATOM 690 C CA . LEU A 1 88 ? 8.859 -4.666 -5.475 1.00 85.44 88 LEU A CA 1
ATOM 691 C C . LEU A 1 88 ? 9.074 -4.954 -6.969 1.00 85.44 88 LEU A C 1
ATOM 693 O O . LEU A 1 88 ? 8.227 -5.564 -7.612 1.00 85.44 88 LEU A O 1
ATOM 697 N N . GLY A 1 89 ? 10.204 -4.521 -7.542 1.00 84.12 89 GLY A N 1
ATOM 698 C CA . GLY A 1 89 ? 10.485 -4.697 -8.967 1.00 84.12 89 GLY A CA 1
ATOM 699 C C . GLY A 1 89 ? 9.679 -3.771 -9.887 1.00 84.12 89 GLY A C 1
ATOM 700 O O . GLY A 1 89 ? 9.694 -3.974 -11.099 1.00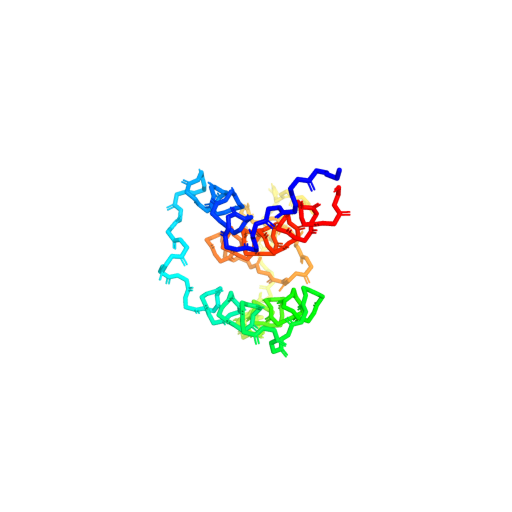 84.12 89 GLY A O 1
ATOM 701 N N . ILE A 1 90 ? 8.987 -2.763 -9.343 1.00 85.62 90 ILE A N 1
ATOM 702 C CA . ILE A 1 90 ? 8.086 -1.900 -10.115 1.00 85.62 90 ILE A CA 1
ATOM 703 C C . ILE A 1 90 ? 8.894 -0.903 -10.946 1.00 85.62 90 ILE A C 1
ATOM 705 O O . ILE A 1 90 ? 9.649 -0.113 -10.386 1.00 85.62 90 ILE A O 1
ATOM 709 N N . ARG A 1 91 ? 8.714 -0.909 -12.272 1.00 87.06 91 ARG A N 1
ATOM 710 C CA . ARG A 1 91 ? 9.382 0.031 -13.204 1.00 87.06 91 ARG A CA 1
ATOM 711 C C . ARG A 1 91 ? 8.465 1.123 -13.750 1.00 87.06 91 ARG A C 1
ATOM 713 O O . ARG A 1 91 ? 8.919 2.005 -14.470 1.00 87.06 91 ARG A O 1
ATOM 720 N N . ASN A 1 92 ? 7.172 1.052 -13.444 1.00 85.69 92 ASN A N 1
ATOM 721 C CA . ASN A 1 92 ? 6.198 2.071 -13.810 1.00 85.69 92 ASN A CA 1
ATOM 722 C C . ASN A 1 92 ? 6.035 3.056 -12.646 1.00 85.69 92 ASN A C 1
ATOM 724 O O . ASN A 1 92 ? 5.734 2.642 -11.530 1.00 85.69 92 ASN A O 1
ATOM 728 N N . LYS A 1 93 ? 6.213 4.353 -12.916 1.00 85.12 93 LYS A N 1
ATOM 729 C CA . LYS A 1 93 ? 6.172 5.395 -11.884 1.00 85.12 93 LYS A CA 1
ATOM 730 C C . LYS A 1 93 ? 4.835 5.443 -11.136 1.00 85.12 93 LYS A C 1
ATOM 732 O O . LYS A 1 93 ? 4.841 5.413 -9.915 1.00 85.12 93 LYS A O 1
ATOM 737 N N . GLN A 1 94 ? 3.712 5.441 -11.855 1.00 85.06 94 GLN A N 1
ATOM 738 C CA . GLN A 1 94 ? 2.384 5.470 -11.228 1.00 85.06 94 GLN A CA 1
ATOM 739 C C . GLN A 1 94 ? 2.122 4.222 -10.385 1.00 85.06 94 GLN A C 1
ATOM 741 O O . GLN A 1 94 ? 1.603 4.322 -9.280 1.00 85.06 94 GLN A O 1
ATOM 746 N N . ALA A 1 95 ? 2.491 3.041 -10.886 1.00 84.62 95 ALA A N 1
ATOM 747 C CA . ALA A 1 95 ? 2.328 1.808 -10.121 1.00 84.62 95 ALA A CA 1
ATOM 748 C C . ALA A 1 95 ? 3.176 1.824 -8.838 1.00 84.62 95 ALA A C 1
ATOM 750 O O . ALA A 1 95 ? 2.720 1.344 -7.803 1.00 84.62 95 ALA A O 1
ATOM 751 N N . LEU A 1 96 ? 4.383 2.401 -8.892 1.00 88.12 96 LEU A N 1
ATOM 752 C CA . LEU A 1 96 ? 5.247 2.540 -7.721 1.00 88.12 96 LEU A CA 1
ATOM 753 C C . LEU A 1 96 ? 4.631 3.501 -6.697 1.00 88.12 96 LEU A C 1
ATOM 755 O O . LEU A 1 96 ? 4.530 3.140 -5.531 1.00 88.12 96 LEU A O 1
ATOM 759 N N . GLU A 1 97 ? 4.146 4.663 -7.136 1.00 88.12 97 GLU A N 1
ATOM 760 C CA . GLU A 1 97 ? 3.499 5.658 -6.267 1.00 88.12 97 GLU A CA 1
ATOM 761 C C . GLU A 1 97 ? 2.248 5.091 -5.568 1.00 88.12 97 GLU A C 1
ATOM 763 O O . GLU A 1 97 ? 2.034 5.330 -4.375 1.00 88.12 97 GLU A O 1
ATOM 768 N N . ILE A 1 98 ? 1.448 4.284 -6.276 1.00 87.12 98 ILE A N 1
ATOM 769 C CA . ILE A 1 98 ? 0.285 3.589 -5.702 1.00 87.12 98 ILE A CA 1
ATOM 770 C C . ILE A 1 98 ? 0.730 2.562 -4.657 1.00 87.12 98 ILE A C 1
ATOM 772 O O . ILE A 1 98 ? 0.198 2.559 -3.546 1.00 87.12 98 ILE A O 1
ATOM 776 N N . ALA A 1 99 ? 1.716 1.722 -4.983 1.00 87.94 99 ALA A N 1
ATOM 777 C CA . ALA A 1 99 ? 2.223 0.700 -4.070 1.00 87.94 99 ALA A CA 1
ATOM 778 C C . ALA A 1 99 ? 2.820 1.308 -2.792 1.00 87.94 99 ALA A C 1
ATOM 780 O O . ALA A 1 99 ? 2.550 0.838 -1.685 1.00 87.94 99 ALA A O 1
ATOM 781 N N . GLU A 1 100 ? 3.603 2.378 -2.930 1.00 89.56 100 GLU A N 1
ATOM 782 C CA . GLU A 1 100 ? 4.183 3.111 -1.805 1.00 89.56 100 GLU A CA 1
ATOM 783 C C . GLU A 1 100 ? 3.101 3.746 -0.931 1.00 89.56 100 GLU A C 1
ATOM 785 O O . GLU A 1 100 ? 3.159 3.642 0.298 1.00 89.56 100 GLU A O 1
ATOM 790 N N . SER A 1 101 ? 2.082 4.344 -1.553 1.00 88.19 101 SER A N 1
ATOM 791 C CA . SER A 1 101 ? 0.950 4.938 -0.836 1.00 88.19 101 SER A CA 1
ATOM 792 C C . SER A 1 101 ? 0.153 3.884 -0.066 1.00 88.19 101 SER A C 1
ATOM 794 O O . SER A 1 101 ? -0.200 4.104 1.093 1.00 88.19 101 SER A O 1
ATOM 796 N N . GLU A 1 102 ? -0.085 2.716 -0.665 1.00 88.88 102 GLU A N 1
ATOM 797 C CA . GLU A 1 102 ? -0.806 1.607 -0.040 1.00 88.88 102 GLU A CA 1
ATOM 798 C C . GLU A 1 102 ? -0.054 1.035 1.164 1.00 88.88 102 GLU A C 1
ATOM 800 O O . GLU A 1 102 ? -0.578 1.025 2.282 1.00 88.88 102 GLU A O 1
ATOM 805 N N . ILE A 1 103 ? 1.208 0.645 0.974 1.00 89.81 103 ILE A N 1
ATOM 806 C CA . ILE A 1 103 ? 2.042 0.088 2.046 1.00 89.81 103 ILE A CA 1
ATOM 807 C C . ILE A 1 103 ? 2.247 1.120 3.163 1.00 89.81 103 ILE A C 1
ATOM 809 O O . ILE A 1 103 ? 2.131 0.793 4.349 1.00 89.81 103 ILE A O 1
ATOM 813 N N . GLY A 1 104 ? 2.521 2.375 2.796 1.00 87.75 104 GLY A N 1
ATOM 814 C CA . GLY A 1 104 ? 2.712 3.472 3.739 1.00 87.75 104 GLY A CA 1
ATOM 815 C C . GLY A 1 104 ? 1.464 3.737 4.578 1.00 87.75 104 GLY A C 1
ATOM 816 O O . GLY A 1 104 ? 1.569 3.905 5.792 1.00 87.75 104 GLY A O 1
ATOM 817 N N . THR A 1 105 ? 0.278 3.707 3.967 1.00 88.31 105 THR A N 1
ATOM 818 C CA . THR A 1 105 ? -0.999 3.903 4.671 1.00 88.31 105 THR A CA 1
ATOM 819 C C . THR A 1 105 ? -1.259 2.782 5.672 1.00 88.31 105 THR A C 1
ATOM 821 O O . THR A 1 105 ? -1.592 3.065 6.824 1.00 88.31 105 THR A O 1
ATOM 824 N N . LEU A 1 106 ? -1.054 1.521 5.282 1.00 89.12 106 LEU A N 1
ATOM 825 C CA . LEU A 1 106 ? -1.243 0.373 6.176 1.00 89.12 106 LEU A CA 1
ATOM 826 C C . LEU A 1 106 ? -0.319 0.454 7.399 1.00 89.12 106 LEU A C 1
ATOM 828 O O 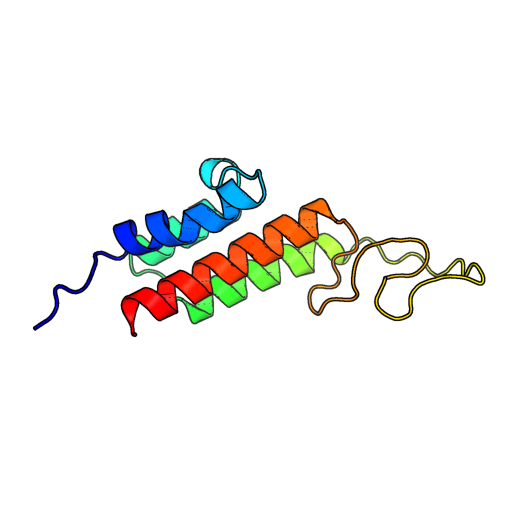. LEU A 1 106 ? -0.773 0.320 8.537 1.00 89.12 106 LEU A O 1
ATOM 832 N N . ARG A 1 107 ? 0.967 0.752 7.178 1.00 89.62 107 ARG A N 1
ATOM 833 C CA . ARG A 1 107 ? 1.958 0.896 8.255 1.00 89.62 107 ARG A CA 1
ATOM 834 C C . ARG A 1 107 ? 1.684 2.108 9.142 1.00 89.62 107 ARG A C 1
ATOM 836 O O . ARG A 1 107 ? 1.776 1.998 10.361 1.00 89.62 107 ARG A O 1
ATOM 843 N N . ASN A 1 108 ? 1.307 3.245 8.562 1.00 87.06 108 ASN A N 1
ATOM 844 C CA . ASN A 1 108 ? 0.965 4.437 9.335 1.00 87.06 108 ASN A CA 1
ATOM 845 C C . ASN A 1 108 ? -0.280 4.201 10.203 1.00 87.06 108 ASN A C 1
ATOM 847 O O . ASN A 1 108 ? -0.287 4.533 11.382 1.00 87.06 108 ASN A O 1
ATOM 851 N N . THR A 1 109 ? -1.301 3.539 9.655 1.00 86.44 109 THR A N 1
ATOM 852 C CA . THR A 1 109 ? -2.512 3.164 10.403 1.00 86.44 109 THR A CA 1
ATOM 853 C C . THR A 1 109 ? -2.162 2.265 11.591 1.00 86.44 109 THR A C 1
ATOM 855 O O . THR A 1 109 ? -2.604 2.525 12.711 1.00 86.44 109 THR A O 1
ATOM 858 N N . GLN A 1 110 ? -1.308 1.256 11.376 1.00 86.19 110 GLN A N 1
ATOM 859 C CA . GLN A 1 110 ? -0.803 0.380 12.437 1.00 86.19 110 GLN A CA 1
ATOM 860 C C . GLN A 1 110 ? -0.087 1.177 13.541 1.00 86.19 110 GLN A C 1
ATOM 862 O O . GLN A 1 110 ? -0.342 0.929 14.720 1.00 86.19 110 GLN A O 1
ATOM 867 N N . LEU A 1 111 ? 0.768 2.140 13.173 1.00 85.75 111 LEU A N 1
ATOM 868 C CA . LEU A 1 111 ? 1.494 3.003 14.113 1.00 85.75 111 LEU A CA 1
ATOM 869 C C . LEU A 1 111 ? 0.564 3.926 14.905 1.00 85.75 111 LEU A C 1
ATOM 871 O O . LEU A 1 111 ? 0.752 4.070 16.104 1.00 85.75 111 LEU A O 1
ATOM 875 N N . ILE A 1 112 ? -0.450 4.522 14.273 1.00 83.44 112 ILE A N 1
ATOM 876 C CA . ILE A 1 112 ? -1.418 5.394 14.962 1.00 83.44 112 ILE A CA 1
ATOM 877 C C . ILE A 1 112 ? -2.243 4.595 15.983 1.00 83.44 112 ILE A C 1
ATOM 879 O O . ILE A 1 112 ? -2.595 5.122 17.036 1.00 83.44 112 ILE A O 1
ATOM 883 N N . LEU A 1 113 ? -2.560 3.332 15.681 1.00 80.31 113 LEU A N 1
ATOM 884 C CA . LEU A 1 113 ? -3.352 2.466 16.560 1.00 80.31 113 LEU A CA 1
ATOM 885 C C . LEU A 1 113 ? -2.575 1.920 17.762 1.00 80.31 113 LEU A C 1
ATOM 887 O O . LEU A 1 113 ? -3.175 1.707 18.814 1.00 80.31 113 LEU A O 1
ATOM 891 N N . HIS A 1 114 ? -1.275 1.665 17.600 1.00 73.56 114 HIS A N 1
ATOM 892 C CA . HIS A 1 114 ? -0.438 1.013 18.616 1.00 73.56 114 HIS A CA 1
ATOM 893 C C . HIS A 1 114 ? 0.615 1.938 19.249 1.00 73.56 114 HIS A C 1
ATOM 895 O O . HIS A 1 114 ? 1.394 1.478 20.087 1.00 73.56 114 HIS A O 1
ATOM 901 N N . GLY A 1 115 ? 0.670 3.200 18.818 1.00 63.34 115 GLY A N 1
ATOM 902 C CA . GLY A 1 115 ? 1.593 4.232 19.297 1.00 63.34 115 GLY A CA 1
ATOM 903 C C . GLY A 1 115 ? 1.079 5.065 20.463 1.00 63.34 115 GLY A C 1
ATOM 904 O O . GLY A 1 115 ? -0.105 4.935 20.850 1.00 63.34 115 GLY A O 1
#

Secondary structure (DSSP, 8-state):
------HHHHHHHHTHHHHHTT--TTT-HHHHHHHHHHHTTSS-HHHHHHHHHHHHHHHTTT--------TT--TTB-TTSSPBP-TT---SHHHHHHHHHHHHHHHHHHHHHH-